Protein AF-A0A9D9E7X4-F1 (afdb_monomer)

Structure (mmCIF, N/CA/C/O backbone):
data_AF-A0A9D9E7X4-F1
#
_entry.id   AF-A0A9D9E7X4-F1
#
loop_
_atom_site.group_PDB
_atom_site.id
_atom_site.type_symbol
_atom_site.label_atom_id
_atom_site.label_alt_id
_atom_site.label_comp_id
_atom_site.label_asym_id
_atom_site.label_entity_id
_atom_site.label_seq_id
_atom_site.pdbx_PDB_ins_code
_atom_site.Cartn_x
_atom_site.Cartn_y
_atom_site.Cartn_z
_atom_site.occupancy
_atom_site.B_iso_or_equiv
_atom_site.auth_seq_id
_atom_site.auth_comp_id
_atom_site.auth_asym_id
_atom_site.auth_atom_id
_atom_site.pdbx_PDB_model_num
ATOM 1 N N . MET A 1 1 ? 51.287 -35.144 26.336 1.00 40.78 1 MET A N 1
ATOM 2 C CA . MET A 1 1 ? 50.698 -34.165 25.389 1.00 40.78 1 MET A CA 1
ATOM 3 C C . MET A 1 1 ? 49.495 -34.771 24.668 1.00 40.78 1 MET A C 1
ATOM 5 O O . MET A 1 1 ? 49.705 -35.640 23.843 1.00 40.78 1 MET A O 1
ATOM 9 N N . LYS A 1 2 ? 48.264 -34.314 24.934 1.00 40.47 2 LYS A N 1
ATOM 10 C CA . LYS A 1 2 ? 47.301 -33.806 23.926 1.00 40.47 2 LYS A CA 1
ATOM 11 C C . LYS A 1 2 ? 46.009 -33.385 24.636 1.00 40.47 2 LYS A C 1
ATOM 13 O O . LYS A 1 2 ? 45.572 -34.005 25.595 1.00 40.47 2 LYS A O 1
ATOM 18 N N . LYS A 1 3 ? 45.501 -32.230 24.218 1.00 38.84 3 LYS A N 1
ATOM 19 C CA . LYS A 1 3 ? 44.579 -31.342 24.936 1.00 38.84 3 LYS A CA 1
ATOM 20 C C . LYS A 1 3 ? 43.159 -31.916 25.054 1.00 38.84 3 LYS A C 1
ATOM 22 O O . LYS A 1 3 ? 42.633 -32.467 24.093 1.00 38.84 3 LYS A O 1
ATOM 27 N N . ARG A 1 4 ? 42.507 -31.655 26.196 1.00 45.56 4 ARG A N 1
ATOM 28 C CA . ARG A 1 4 ? 41.042 -31.690 26.342 1.00 45.56 4 ARG A CA 1
ATOM 29 C C . ARG A 1 4 ? 40.403 -30.729 25.335 1.00 45.56 4 ARG A C 1
ATOM 31 O O . ARG A 1 4 ? 40.825 -29.577 25.258 1.00 45.56 4 ARG A O 1
ATOM 38 N N . LYS A 1 5 ? 39.311 -31.142 24.693 1.00 45.53 5 LYS A N 1
ATOM 39 C CA . LYS A 1 5 ? 38.228 -30.228 24.307 1.00 45.53 5 LYS A CA 1
ATOM 40 C C . LYS A 1 5 ? 36.895 -30.889 24.643 1.00 45.53 5 LYS A C 1
ATOM 42 O O . LYS A 1 5 ? 36.513 -31.881 24.039 1.00 45.53 5 LYS A O 1
ATOM 47 N N . ARG A 1 6 ? 36.219 -30.338 25.654 1.00 52.16 6 ARG A N 1
ATOM 48 C CA . ARG A 1 6 ? 34.794 -30.567 25.902 1.00 52.16 6 ARG A CA 1
ATOM 49 C C . ARG A 1 6 ? 34.040 -29.877 24.768 1.00 52.16 6 ARG A C 1
ATOM 51 O O . ARG A 1 6 ? 34.096 -28.653 24.687 1.00 52.16 6 ARG A O 1
ATOM 58 N N . ALA A 1 7 ? 33.351 -30.630 23.922 1.00 46.41 7 ALA A N 1
ATOM 59 C CA . ALA A 1 7 ? 32.314 -30.064 23.073 1.00 46.41 7 ALA A CA 1
ATOM 60 C C . ALA A 1 7 ? 31.000 -30.135 23.858 1.00 46.41 7 ALA A C 1
ATOM 62 O O . ALA A 1 7 ? 30.402 -31.197 24.002 1.00 46.41 7 ALA A O 1
ATOM 63 N N . LYS A 1 8 ? 30.596 -29.002 24.437 1.00 47.78 8 LYS A N 1
ATOM 64 C CA . LYS A 1 8 ? 29.206 -28.779 24.836 1.00 47.78 8 LYS A CA 1
ATOM 65 C C . LYS A 1 8 ? 28.424 -28.597 23.535 1.00 47.78 8 LYS A C 1
ATOM 67 O O . LYS A 1 8 ? 28.580 -27.558 22.903 1.00 47.78 8 LYS A O 1
ATOM 72 N N . LEU A 1 9 ? 27.626 -29.579 23.128 1.00 40.59 9 LEU A N 1
ATOM 73 C CA . LEU A 1 9 ? 26.603 -29.355 22.108 1.00 40.59 9 LEU A CA 1
ATOM 74 C C . LEU A 1 9 ? 25.305 -28.982 22.829 1.00 40.59 9 LEU A C 1
ATOM 76 O O . LEU A 1 9 ? 24.512 -29.831 23.219 1.00 40.59 9 LEU A O 1
ATOM 80 N N . ILE A 1 10 ? 25.136 -27.682 23.060 1.00 56.25 10 ILE A N 1
ATOM 81 C CA . ILE A 1 10 ? 23.812 -27.078 23.185 1.00 56.25 10 ILE A CA 1
ATOM 82 C C . ILE A 1 10 ? 23.395 -26.807 21.743 1.00 56.25 10 ILE A C 1
ATOM 84 O O . ILE A 1 10 ? 23.745 -25.769 21.187 1.00 56.25 10 ILE A O 1
ATOM 88 N N . THR A 1 11 ? 22.703 -27.754 21.115 1.00 42.03 11 THR A N 1
ATOM 89 C CA . THR A 1 11 ? 22.037 -27.487 19.838 1.00 42.03 11 THR A CA 1
ATOM 90 C C . THR A 1 11 ? 20.583 -27.178 20.135 1.00 42.03 11 THR A C 1
ATOM 92 O O . THR A 1 11 ? 19.715 -28.042 20.189 1.00 42.03 11 THR A O 1
ATOM 95 N N . LEU A 1 12 ? 20.412 -25.896 20.445 1.00 48.72 12 LEU A N 1
ATOM 96 C CA . LEU A 1 12 ? 19.251 -25.049 20.231 1.00 48.72 12 LEU A CA 1
ATOM 97 C C . LEU A 1 12 ? 18.194 -25.688 19.310 1.00 48.72 12 LEU A C 1
ATOM 99 O O . LEU A 1 12 ? 18.348 -25.719 18.090 1.00 48.72 12 LEU A O 1
ATOM 103 N N . ILE A 1 13 ? 17.099 -26.163 19.904 1.00 49.69 13 ILE A N 1
ATOM 104 C CA . ILE A 1 13 ? 15.845 -26.399 19.190 1.00 49.69 13 ILE A CA 1
ATOM 105 C C . ILE A 1 13 ? 15.319 -25.016 18.803 1.00 49.69 13 ILE A C 1
ATOM 107 O O . ILE A 1 13 ? 14.699 -24.336 19.616 1.00 49.69 13 ILE A O 1
ATOM 111 N N . LEU A 1 14 ? 15.584 -24.579 17.574 1.00 42.22 14 LEU A N 1
ATOM 112 C CA . LEU A 1 14 ? 14.812 -23.509 16.956 1.00 42.22 14 LEU A CA 1
ATOM 113 C C . LEU A 1 14 ? 13.766 -24.166 16.054 1.00 42.22 14 LEU A C 1
ATOM 115 O O . LEU A 1 14 ? 13.910 -24.239 14.838 1.00 42.22 14 LEU A O 1
ATOM 119 N N . VAL A 1 15 ? 12.707 -24.688 16.669 1.00 48.25 15 VAL A N 1
ATOM 120 C CA . VAL A 1 15 ? 11.470 -24.966 15.938 1.00 48.25 15 VAL A CA 1
ATOM 121 C C . VAL A 1 15 ? 10.805 -23.610 15.733 1.00 48.25 15 VAL A C 1
ATOM 123 O O . VAL A 1 15 ? 9.958 -23.197 16.520 1.00 48.25 15 VAL A O 1
ATOM 126 N N . ILE A 1 16 ? 11.205 -22.887 14.684 1.00 46.69 16 ILE A N 1
ATOM 127 C CA . ILE A 1 16 ? 10.303 -21.900 14.092 1.00 46.69 16 ILE A CA 1
ATOM 128 C C . ILE A 1 16 ? 9.303 -22.721 13.289 1.00 46.69 16 ILE A C 1
ATOM 130 O O . ILE A 1 16 ? 9.445 -22.931 12.087 1.00 46.69 16 ILE A O 1
ATOM 134 N N . THR A 1 17 ? 8.283 -23.227 13.974 1.00 43.91 17 THR A N 1
ATOM 135 C CA . THR A 1 17 ? 7.020 -23.464 13.292 1.00 43.91 17 THR A CA 1
ATOM 136 C C . THR A 1 17 ? 6.484 -22.083 12.950 1.00 43.91 17 THR A C 1
ATOM 138 O O . THR A 1 17 ? 5.870 -21.408 13.774 1.00 43.91 17 THR A O 1
ATOM 141 N N . PHE A 1 18 ? 6.743 -21.638 11.719 1.00 44.16 18 PHE A N 1
ATOM 142 C CA . PHE A 1 18 ? 5.825 -20.724 11.059 1.00 44.16 18 PHE A CA 1
ATOM 143 C C . PHE A 1 18 ? 4.501 -21.479 11.008 1.00 44.16 18 PHE A C 1
ATOM 145 O O . PHE A 1 18 ? 4.270 -22.321 10.142 1.00 44.16 18 PHE A O 1
ATOM 152 N N . THR A 1 19 ? 3.667 -21.260 12.020 1.00 42.88 19 THR A N 1
ATOM 153 C CA . THR A 1 19 ? 2.267 -21.632 11.945 1.00 42.88 19 THR A CA 1
ATOM 154 C C . THR A 1 19 ? 1.698 -20.759 10.848 1.00 42.88 19 THR A C 1
ATOM 156 O O . THR A 1 19 ? 1.435 -19.571 11.019 1.00 42.88 19 THR A O 1
ATOM 159 N N . LEU A 1 20 ? 1.605 -21.363 9.668 1.00 41.50 20 LEU A N 1
ATOM 160 C CA . LEU A 1 20 ? 0.761 -20.895 8.598 1.00 41.50 20 LEU A CA 1
ATOM 161 C C . LEU A 1 20 ? -0.628 -20.727 9.227 1.00 41.50 20 LEU A C 1
ATOM 163 O O . LEU A 1 20 ? -1.333 -21.705 9.470 1.00 41.50 20 LEU A O 1
ATOM 167 N N . LEU A 1 21 ? -1.022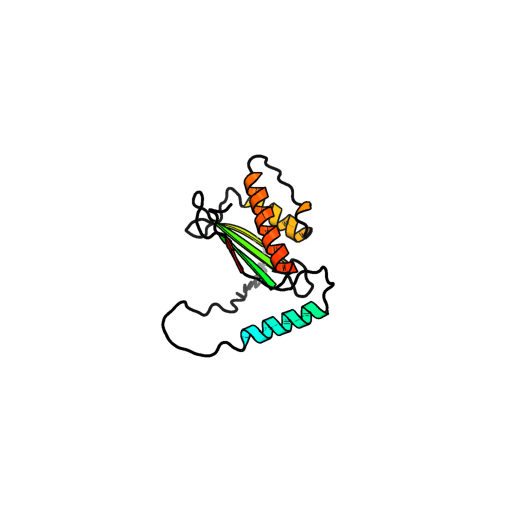 -19.492 9.537 1.00 35.97 21 LEU A N 1
ATOM 168 C CA . LEU A 1 21 ? -2.424 -19.152 9.747 1.00 35.97 21 LEU A CA 1
ATOM 169 C C . LEU A 1 21 ? -3.085 -19.161 8.365 1.00 35.97 21 LEU A C 1
ATOM 171 O O . LEU A 1 21 ? -3.502 -18.141 7.830 1.00 35.97 21 LEU A O 1
ATOM 175 N N . SER A 1 22 ? -3.160 -20.351 7.768 1.00 53.78 22 SER A N 1
ATOM 176 C CA . SER A 1 22 ? -4.111 -20.660 6.716 1.00 53.78 22 SER A CA 1
ATOM 177 C C . SER A 1 22 ? -5.489 -20.740 7.367 1.00 53.78 22 SER A C 1
ATOM 179 O O . SER A 1 22 ? -5.958 -21.820 7.727 1.00 53.78 22 SER A O 1
ATOM 181 N N . LEU A 1 23 ? -6.142 -19.594 7.553 1.00 38.91 23 LEU A N 1
ATOM 182 C CA . LEU A 1 23 ? -7.588 -19.568 7.739 1.00 38.91 23 LEU A CA 1
ATOM 183 C C . LEU A 1 23 ? -8.245 -19.185 6.416 1.00 38.91 23 LEU A C 1
ATOM 185 O O . LEU A 1 23 ? -8.479 -18.018 6.123 1.00 38.91 23 LEU A O 1
ATOM 189 N N . GLY A 1 24 ? -8.560 -20.232 5.652 1.00 36.62 24 GLY A N 1
ATOM 190 C CA . GLY A 1 24 ? -9.724 -20.248 4.775 1.00 36.62 24 GLY A CA 1
ATOM 191 C C . GLY A 1 24 ? -9.499 -19.790 3.342 1.00 36.62 24 GLY A C 1
ATOM 192 O O . GLY A 1 24 ? -10.071 -18.792 2.921 1.00 36.62 24 GLY A O 1
ATOM 193 N N . ALA A 1 25 ? -8.777 -20.588 2.556 1.00 47.59 25 ALA A N 1
ATOM 194 C CA . ALA A 1 25 ? -9.119 -20.740 1.147 1.00 47.59 25 ALA A CA 1
ATOM 195 C C . ALA A 1 25 ? -9.899 -22.053 0.983 1.00 47.59 25 ALA A C 1
ATOM 197 O O . ALA A 1 25 ? -9.314 -23.129 0.987 1.00 47.59 25 ALA A O 1
ATOM 198 N N . VAL A 1 26 ? -11.221 -21.944 0.873 1.00 35.56 26 VAL A N 1
ATOM 199 C CA . VAL A 1 26 ? -12.134 -22.883 0.199 1.00 35.56 26 VAL A CA 1
ATOM 200 C C . VAL A 1 26 ? -13.402 -22.072 -0.115 1.00 35.56 26 VAL A C 1
ATOM 202 O O . VAL A 1 26 ? -13.950 -21.453 0.784 1.00 35.56 26 VAL A O 1
ATOM 205 N N . ALA A 1 27 ? -13.927 -21.985 -1.333 1.00 35.62 27 ALA A N 1
ATOM 206 C CA . ALA A 1 27 ? -13.468 -22.514 -2.604 1.00 35.62 27 ALA A CA 1
ATOM 207 C C . ALA A 1 27 ? -14.271 -21.845 -3.749 1.00 35.62 27 ALA A C 1
ATOM 209 O O . ALA A 1 27 ? -15.397 -21.403 -3.542 1.00 35.62 27 ALA A O 1
ATOM 210 N N . VAL A 1 28 ? -13.692 -21.898 -4.955 1.00 31.36 28 VAL A N 1
ATOM 211 C CA . VAL A 1 28 ? -14.370 -22.238 -6.223 1.00 31.36 28 VAL A CA 1
ATOM 212 C C . VAL A 1 28 ? -15.287 -21.180 -6.851 1.00 31.36 28 VAL A C 1
ATOM 214 O O . VAL A 1 28 ? -16.432 -20.983 -6.458 1.00 31.36 28 VAL A O 1
ATOM 217 N N . THR A 1 29 ? -14.844 -20.627 -7.984 1.00 31.02 29 THR A N 1
ATOM 218 C CA . THR A 1 29 ? -15.788 -20.406 -9.085 1.00 31.02 29 THR A CA 1
ATOM 219 C C . THR A 1 29 ? -15.944 -21.707 -9.856 1.00 31.02 29 THR A C 1
ATOM 221 O O . THR A 1 29 ? -15.044 -22.106 -10.592 1.00 31.02 29 THR A O 1
ATOM 224 N N . THR A 1 30 ? -17.123 -22.295 -9.632 1.00 39.69 30 THR A N 1
ATOM 225 C CA . THR A 1 30 ? -17.898 -23.199 -10.493 1.00 39.69 30 THR A CA 1
ATOM 226 C C . THR A 1 30 ? -17.261 -24.578 -10.712 1.00 39.69 30 THR A C 1
ATOM 228 O O . THR A 1 30 ? -16.237 -24.707 -11.363 1.00 39.69 30 THR A O 1
ATOM 231 N N . ILE A 1 31 ? -17.798 -25.653 -10.126 1.00 30.02 31 ILE A N 1
ATOM 232 C CA . ILE A 1 31 ? -18.973 -26.394 -10.619 1.00 30.02 31 ILE A CA 1
ATOM 233 C C . ILE A 1 31 ? -19.779 -26.961 -9.428 1.00 30.02 31 ILE A C 1
ATOM 235 O O . ILE A 1 31 ? -19.203 -27.547 -8.520 1.00 30.02 31 ILE A O 1
ATOM 239 N N . ASN A 1 32 ? -21.104 -26.760 -9.469 1.00 48.41 32 ASN A N 1
ATOM 240 C CA . ASN A 1 32 ? -22.190 -27.420 -8.723 1.00 48.41 32 ASN A CA 1
ATOM 241 C C . ASN A 1 32 ? -21.878 -28.137 -7.391 1.00 48.41 32 ASN A C 1
ATOM 243 O O . ASN A 1 32 ? -21.411 -29.270 -7.396 1.00 48.41 32 ASN A O 1
ATOM 247 N N . ALA A 1 33 ? -22.347 -27.561 -6.280 1.00 31.66 33 ALA A N 1
ATOM 248 C CA . ALA A 1 33 ? -23.256 -28.188 -5.304 1.00 31.66 33 ALA A CA 1
ATOM 249 C C . ALA A 1 33 ? -23.480 -27.193 -4.152 1.00 31.66 33 ALA A C 1
ATOM 251 O O . ALA A 1 33 ? -22.526 -26.620 -3.631 1.00 31.66 33 ALA A O 1
ATOM 252 N N . GLY A 1 34 ? -24.741 -26.935 -3.797 1.00 44.47 34 GLY A N 1
ATOM 253 C CA . GLY A 1 34 ? -25.078 -26.023 -2.704 1.00 44.47 34 GLY A CA 1
ATOM 254 C C . GLY A 1 34 ? -24.578 -26.526 -1.349 1.00 44.47 34 GLY A C 1
ATOM 255 O O . GLY A 1 34 ? -24.435 -27.729 -1.178 1.00 44.47 34 GLY A O 1
ATOM 256 N N . ILE A 1 35 ? -24.326 -25.594 -0.422 1.00 39.09 35 ILE A N 1
ATOM 257 C CA . ILE A 1 35 ? -24.602 -25.659 1.027 1.00 39.09 35 ILE A CA 1
ATOM 258 C C . ILE A 1 35 ? -24.203 -24.297 1.641 1.00 39.09 35 ILE A C 1
ATOM 260 O O . ILE A 1 35 ? -23.048 -23.886 1.632 1.00 39.09 35 ILE A O 1
ATOM 264 N N . GLU A 1 36 ? -25.237 -23.585 2.089 1.00 46.75 36 GLU A N 1
ATOM 265 C CA . GLU A 1 36 ? -25.330 -22.624 3.201 1.00 46.75 36 GLU A CA 1
ATOM 266 C C . GLU A 1 36 ? -24.091 -21.805 3.623 1.00 46.75 36 GLU A C 1
ATOM 268 O O . GLU A 1 36 ? -23.207 -22.272 4.336 1.00 46.75 36 GLU A O 1
ATOM 273 N N . HIS A 1 37 ? -24.115 -20.497 3.332 1.00 37.34 37 HIS A N 1
ATOM 274 C CA . HIS A 1 37 ? -23.126 -19.528 3.819 1.00 37.34 37 HIS A CA 1
ATOM 275 C C . HIS A 1 37 ? -23.779 -18.399 4.639 1.00 37.34 37 HIS A C 1
ATOM 277 O O . HIS A 1 37 ? -23.711 -17.229 4.278 1.00 37.34 37 HIS A O 1
ATOM 283 N N . HIS A 1 38 ? -24.420 -18.734 5.766 1.00 37.94 38 HIS A N 1
ATOM 284 C CA . HIS A 1 38 ? -25.032 -17.738 6.668 1.00 37.94 38 HIS A CA 1
ATOM 285 C C . HIS A 1 38 ? -24.241 -17.447 7.957 1.00 37.94 38 HIS A C 1
ATOM 287 O O . HIS A 1 38 ? -24.586 -16.526 8.697 1.00 37.94 38 HIS A O 1
ATOM 293 N N . GLN A 1 39 ? -23.145 -18.160 8.243 1.00 40.56 39 GLN A N 1
ATOM 294 C CA . GLN A 1 39 ? -22.448 -18.000 9.530 1.00 40.56 39 GLN A CA 1
ATOM 295 C C . GLN A 1 39 ? -21.262 -17.017 9.513 1.00 40.56 39 GLN A C 1
ATOM 297 O O . GLN A 1 39 ? -21.043 -16.330 10.517 1.00 40.56 39 GLN A O 1
ATOM 302 N N . HIS A 1 40 ? -20.539 -16.871 8.395 1.00 39.97 40 HIS A N 1
ATOM 303 C CA . HIS A 1 40 ? -19.327 -16.034 8.331 1.00 39.97 40 HIS A CA 1
ATOM 304 C C . HIS A 1 40 ? -19.627 -14.523 8.291 1.00 39.97 40 HIS A C 1
ATOM 306 O O . HIS A 1 40 ? -18.959 -13.730 8.956 1.00 39.97 40 HIS A O 1
ATOM 312 N N . GLU A 1 41 ? -20.694 -14.119 7.595 1.00 45.78 41 GLU A N 1
ATOM 313 C CA . GLU A 1 41 ? -21.114 -12.713 7.520 1.00 45.78 41 GLU A CA 1
ATOM 314 C C . GLU A 1 41 ? -21.558 -12.178 8.895 1.00 45.78 41 GLU A C 1
ATOM 316 O O . GLU A 1 41 ? -21.279 -11.032 9.247 1.00 45.78 41 GLU A O 1
ATOM 321 N N . SER A 1 42 ? -22.182 -13.028 9.722 1.00 48.97 42 SER A N 1
ATOM 322 C CA . SER A 1 42 ? -22.707 -12.626 11.034 1.00 48.97 42 SER A CA 1
ATOM 323 C C . SER A 1 42 ? -21.612 -12.309 12.058 1.00 48.97 42 SER A C 1
ATOM 325 O O . SER A 1 42 ? -21.779 -11.399 12.870 1.00 48.97 42 SER A O 1
ATOM 327 N N . LYS A 1 43 ? -20.47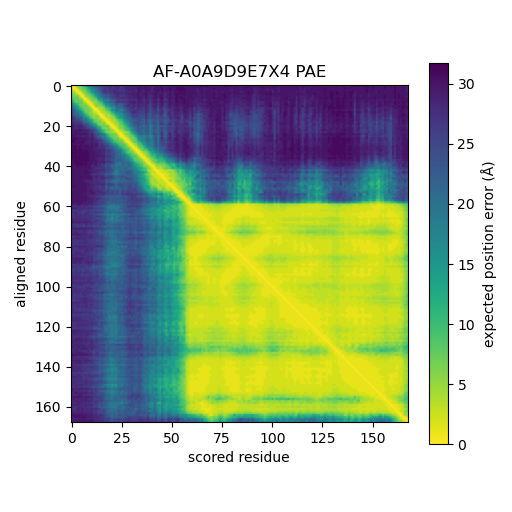1 -13.018 12.017 1.00 49.06 43 LYS A N 1
ATOM 328 C CA . LYS A 1 43 ? -19.331 -12.760 12.912 1.00 49.06 43 LYS A CA 1
ATOM 329 C C . LYS A 1 43 ? -18.613 -11.470 12.527 1.00 49.06 43 LYS A C 1
ATOM 331 O O . LYS A 1 43 ? -18.324 -10.664 13.406 1.00 49.06 43 LYS A O 1
ATOM 336 N N . LEU A 1 44 ? -18.411 -11.238 11.229 1.00 47.16 44 LEU A N 1
ATOM 337 C CA . LEU A 1 44 ? -17.841 -9.994 10.705 1.00 47.16 44 LEU A CA 1
ATOM 338 C C . LEU A 1 44 ? -18.738 -8.784 10.998 1.00 47.16 44 LEU A C 1
ATOM 340 O O . LEU A 1 44 ? -18.241 -7.771 11.487 1.00 47.16 44 LEU A O 1
ATOM 344 N N . LYS A 1 45 ? -20.059 -8.903 10.802 1.00 51.12 45 LYS A N 1
ATOM 345 C CA . LYS A 1 45 ? -21.029 -7.863 11.189 1.00 51.12 45 LYS A CA 1
ATOM 346 C C . LYS A 1 45 ? -21.011 -7.586 12.693 1.00 51.12 45 LYS A C 1
ATOM 348 O O . LYS A 1 45 ? -20.886 -6.430 13.079 1.00 51.12 45 LYS A O 1
ATOM 353 N N . LYS A 1 46 ? -21.027 -8.622 13.541 1.00 54.59 46 LYS A N 1
ATOM 354 C CA . LYS A 1 46 ? -20.961 -8.461 15.008 1.00 54.59 46 LYS A CA 1
ATOM 355 C C . LYS A 1 46 ? -19.652 -7.827 15.482 1.00 54.59 46 LYS A C 1
ATOM 357 O O . LYS A 1 46 ? -19.668 -7.018 16.406 1.00 54.59 46 LYS A O 1
ATOM 362 N N . MET A 1 47 ? -18.520 -8.179 14.873 1.00 53.50 47 MET A N 1
ATOM 363 C CA . MET A 1 47 ? -17.227 -7.557 15.182 1.00 53.50 47 MET A CA 1
ATOM 364 C C . MET A 1 47 ? -17.179 -6.098 14.711 1.00 53.50 47 MET A C 1
ATOM 366 O O . MET A 1 47 ? -16.719 -5.242 15.463 1.00 53.50 47 MET A O 1
ATOM 370 N N . SER A 1 48 ? -17.718 -5.807 13.524 1.00 53.47 48 SER A N 1
ATOM 371 C CA . SER A 1 48 ? -17.842 -4.451 12.977 1.00 53.47 48 SER A CA 1
ATOM 372 C C . SER A 1 48 ? -18.739 -3.557 13.844 1.00 53.47 48 SER A C 1
ATOM 374 O O . SER A 1 48 ? -18.334 -2.456 14.209 1.00 53.47 48 SER A O 1
ATOM 376 N N . GLU A 1 49 ? -19.905 -4.046 14.278 1.00 56.91 49 GLU A N 1
ATOM 377 C CA . GLU A 1 49 ? -20.808 -3.321 15.186 1.00 56.91 49 GLU A CA 1
ATOM 378 C C . GLU A 1 49 ? -20.185 -3.083 16.564 1.00 56.91 49 GLU A C 1
ATOM 380 O O . GLU A 1 49 ? -20.265 -1.978 17.106 1.00 56.91 49 GLU A O 1
ATOM 385 N N . LYS A 1 50 ? -19.532 -4.102 17.138 1.00 57.56 50 LYS A N 1
ATOM 386 C CA . LYS A 1 50 ? -18.904 -3.987 18.460 1.00 57.56 50 LYS A CA 1
ATOM 387 C C . LYS A 1 50 ? -17.720 -3.020 18.440 1.00 57.56 50 LYS A C 1
ATOM 389 O O . LYS A 1 50 ? -17.572 -2.239 19.375 1.00 57.56 50 LYS A O 1
ATOM 394 N N . ALA A 1 51 ? -16.921 -3.027 17.375 1.00 50.16 51 ALA A N 1
ATOM 395 C CA . ALA A 1 51 ? -15.830 -2.075 17.208 1.00 50.16 51 ALA A CA 1
ATOM 396 C C . ALA A 1 51 ? -16.338 -0.658 16.901 1.00 50.16 51 ALA A C 1
ATOM 398 O O . ALA A 1 51 ? -15.868 0.306 17.497 1.00 50.16 51 ALA A O 1
ATOM 399 N N . ALA A 1 52 ? -17.366 -0.508 16.059 1.00 52.84 52 ALA A N 1
ATOM 400 C CA . ALA A 1 52 ? -17.968 0.793 15.767 1.00 52.84 52 ALA A CA 1
ATOM 401 C C . ALA A 1 52 ? -18.538 1.497 17.013 1.00 52.84 52 ALA A C 1
ATOM 403 O O . ALA A 1 52 ? -18.622 2.721 17.015 1.00 52.84 52 ALA A O 1
ATOM 404 N N . LYS A 1 53 ? -18.899 0.746 18.063 1.00 52.03 53 LYS A N 1
ATOM 405 C CA . LYS A 1 53 ? -19.415 1.279 19.334 1.00 52.03 53 LYS A CA 1
ATOM 406 C C . LYS A 1 53 ? -18.327 1.807 20.285 1.00 52.03 53 LYS A C 1
ATOM 408 O O . LYS A 1 53 ? -18.651 2.560 21.195 1.00 52.03 53 LYS A O 1
ATOM 413 N N . VAL A 1 54 ? -17.065 1.408 20.099 1.00 49.56 54 VAL A N 1
ATOM 414 C CA . VAL A 1 54 ? -15.926 1.753 20.983 1.00 49.56 54 VAL A CA 1
ATOM 415 C C . VAL A 1 54 ? -14.970 2.758 20.327 1.00 49.56 54 VAL A C 1
ATOM 417 O O . VAL A 1 54 ? -14.175 3.401 21.007 1.00 49.56 54 VAL A O 1
ATOM 420 N N . LEU A 1 55 ? -15.055 2.922 19.007 1.00 48.50 55 LEU A N 1
ATOM 421 C CA . LEU A 1 55 ? -14.160 3.780 18.240 1.00 48.50 55 LEU A CA 1
ATOM 422 C C . LEU A 1 55 ? -14.648 5.239 18.181 1.00 48.50 55 LEU A C 1
ATOM 424 O O . LEU A 1 55 ? -15.834 5.469 17.925 1.00 48.50 55 LEU A O 1
ATOM 428 N N . PRO A 1 56 ? -13.752 6.235 18.348 1.00 50.59 56 PRO A N 1
ATOM 429 C CA . PRO A 1 56 ? -14.064 7.625 18.037 1.00 50.59 56 PRO A CA 1
ATOM 430 C C . PRO A 1 56 ? -14.567 7.745 16.594 1.00 50.59 56 PRO A C 1
ATOM 432 O O . PRO A 1 56 ? -14.150 6.991 15.715 1.00 50.59 56 PRO A O 1
ATOM 435 N N . LYS A 1 57 ? -15.432 8.728 16.329 1.00 49.16 57 LYS A N 1
ATOM 436 C CA . LYS A 1 57 ? -16.054 8.968 15.010 1.00 49.16 57 LYS A CA 1
ATOM 437 C C . LYS A 1 57 ? -15.033 9.204 13.875 1.00 49.16 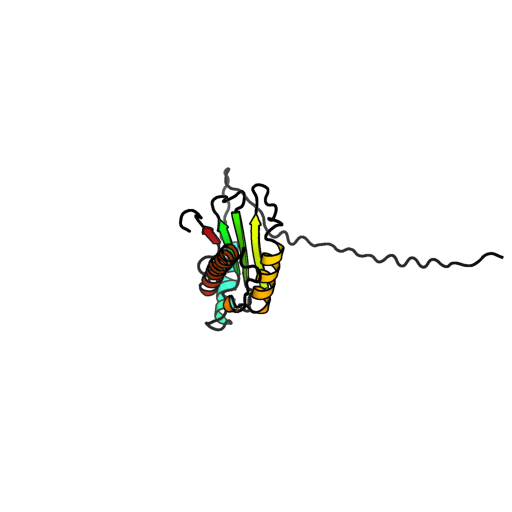57 LYS A C 1
ATOM 439 O O . LYS A 1 57 ? -15.400 9.123 12.708 1.00 49.16 57 LYS A O 1
ATOM 444 N N . GLU A 1 58 ? -13.774 9.452 14.233 1.00 61.16 58 GLU A N 1
ATOM 445 C CA . GLU A 1 58 ? -12.623 9.704 13.355 1.00 61.16 58 GLU A CA 1
ATOM 446 C C . GLU A 1 58 ? -11.730 8.470 13.121 1.00 61.16 58 GLU A C 1
ATOM 448 O O . GLU A 1 58 ? -10.894 8.485 12.221 1.00 61.16 58 GLU A O 1
ATOM 453 N N . ALA A 1 59 ? -11.901 7.388 13.887 1.00 77.25 59 ALA A N 1
ATOM 454 C CA . ALA A 1 59 ? -11.083 6.185 13.759 1.00 77.25 59 ALA A CA 1
ATOM 455 C C . ALA A 1 59 ? -11.582 5.268 12.626 1.00 77.25 59 ALA A C 1
ATOM 457 O O . ALA A 1 59 ? -12.788 5.126 12.393 1.00 77.25 59 ALA A O 1
ATOM 458 N N . TYR A 1 60 ? -10.646 4.625 11.923 1.00 89.38 60 TYR A N 1
ATOM 459 C CA . TYR A 1 60 ? -10.945 3.724 10.810 1.00 89.38 60 TYR A CA 1
ATOM 460 C C . TYR A 1 60 ? -11.802 2.533 11.252 1.00 89.38 60 TYR A C 1
ATOM 462 O O . TYR A 1 60 ? -11.667 2.019 12.363 1.00 89.38 60 TYR A O 1
ATOM 470 N N . LYS A 1 61 ? -12.671 2.041 10.367 1.00 90.88 61 LYS A N 1
ATOM 471 C CA . LYS A 1 61 ? -13.415 0.805 10.610 1.00 90.88 61 LYS A CA 1
ATOM 472 C C . LYS A 1 61 ? -12.465 -0.392 10.496 1.00 90.88 61 LYS A C 1
ATOM 474 O O . LYS A 1 61 ? -11.742 -0.479 9.499 1.00 90.88 61 LYS A O 1
ATOM 479 N N . PRO A 1 62 ? -12.465 -1.325 11.464 1.00 93.06 62 PRO A N 1
ATOM 480 C CA . PRO A 1 62 ? -11.630 -2.516 11.385 1.00 93.06 62 PRO A CA 1
ATOM 481 C C . PRO A 1 62 ? -11.962 -3.342 10.151 1.00 93.06 62 PRO A C 1
ATOM 483 O O . PRO A 1 62 ? -13.131 -3.477 9.785 1.00 93.06 62 PRO A O 1
ATOM 486 N N . GLY A 1 63 ? -10.943 -3.925 9.534 1.00 92.62 63 GLY A N 1
ATOM 487 C CA . GLY A 1 63 ? -11.124 -4.736 8.341 1.00 92.62 63 GLY A CA 1
ATOM 488 C C . GLY A 1 63 ? -9.884 -4.795 7.469 1.00 92.62 63 GLY A C 1
ATOM 489 O O . GLY A 1 63 ? -8.858 -4.182 7.762 1.00 92.62 63 GLY A O 1
ATOM 490 N N . VAL A 1 64 ? -10.016 -5.550 6.385 1.00 96.62 64 VAL A N 1
ATOM 491 C CA . VAL A 1 64 ? -9.016 -5.672 5.326 1.00 96.62 64 VAL A CA 1
ATOM 492 C C . VAL A 1 64 ? -9.590 -5.002 4.088 1.00 96.62 64 VAL A C 1
ATOM 494 O O . VAL A 1 64 ? -10.653 -5.404 3.615 1.00 96.62 64 VAL A O 1
ATOM 497 N N . TYR A 1 65 ? -8.909 -3.981 3.585 1.00 96.38 65 TYR A N 1
ATOM 498 C CA . TYR A 1 65 ? -9.330 -3.189 2.436 1.00 96.38 65 TYR A CA 1
ATOM 499 C C . TYR A 1 65 ? -8.363 -3.436 1.292 1.00 96.38 65 TYR A C 1
ATOM 501 O O . TYR A 1 65 ? -7.167 -3.220 1.442 1.00 96.38 65 TYR A O 1
ATOM 509 N N . LYS A 1 66 ? -8.878 -3.892 0.155 1.00 97.62 66 LYS A N 1
ATOM 510 C CA . LYS A 1 66 ? -8.072 -4.323 -0.987 1.00 97.62 66 LYS A CA 1
ATOM 511 C C . LYS A 1 66 ? -8.444 -3.556 -2.248 1.00 97.62 66 LYS A C 1
ATOM 513 O O . LYS A 1 66 ? -9.617 -3.277 -2.511 1.00 97.62 66 LYS A O 1
ATOM 518 N N . LEU A 1 67 ? -7.439 -3.274 -3.060 1.00 96.31 67 LEU A N 1
ATOM 519 C CA . LEU A 1 67 ? -7.572 -2.662 -4.373 1.00 96.31 67 LEU A CA 1
ATOM 520 C C . LEU A 1 67 ? -6.694 -3.433 -5.351 1.00 96.31 67 LEU A C 1
ATOM 522 O O . LEU A 1 67 ? -5.553 -3.745 -5.035 1.00 96.31 67 LEU A O 1
ATOM 526 N N . LYS A 1 68 ? -7.209 -3.728 -6.546 1.00 95.56 68 LYS A N 1
ATOM 527 C CA . LYS A 1 68 ? -6.381 -4.254 -7.639 1.00 95.56 68 LYS A CA 1
ATOM 528 C C . LYS A 1 68 ? -6.728 -3.608 -8.967 1.00 95.56 68 LYS A C 1
ATOM 530 O O . LYS A 1 68 ? -7.892 -3.299 -9.216 1.00 95.56 68 LYS A O 1
ATOM 535 N N . GLU A 1 69 ? -5.750 -3.462 -9.841 1.00 95.19 69 GLU A N 1
ATOM 536 C CA . GLU A 1 69 ? -5.995 -3.081 -11.228 1.00 95.19 69 GLU A CA 1
ATOM 537 C C . GLU A 1 69 ? -6.556 -4.247 -12.044 1.00 95.19 69 GLU A C 1
ATOM 539 O O . GLU A 1 69 ? -6.304 -5.426 -11.772 1.00 95.19 69 GLU A O 1
ATOM 544 N N . LYS A 1 70 ? -7.370 -3.903 -13.042 1.00 94.06 70 LYS A N 1
ATOM 545 C CA . LYS A 1 70 ? -8.008 -4.860 -13.943 1.00 94.06 70 LYS A CA 1
ATOM 546 C C . LYS A 1 70 ? -7.047 -5.343 -15.025 1.00 94.06 70 LYS A C 1
ATOM 548 O O . LYS A 1 70 ? -7.056 -6.532 -15.336 1.00 94.06 70 LYS A O 1
ATOM 553 N N . LYS A 1 71 ? -6.274 -4.431 -15.623 1.00 93.50 71 LYS A N 1
ATOM 554 C CA . LYS A 1 71 ? -5.404 -4.700 -16.773 1.00 93.50 71 LYS A CA 1
ATOM 555 C C . LYS A 1 71 ? -3.949 -4.426 -16.420 1.00 93.50 71 LYS A C 1
ATOM 557 O O . LYS A 1 71 ? -3.657 -3.578 -15.585 1.00 93.50 71 LYS A O 1
ATOM 562 N N . TYR A 1 72 ? -3.053 -5.125 -17.102 1.00 90.75 72 TYR A N 1
ATOM 563 C CA . TYR A 1 72 ? -1.627 -4.833 -17.058 1.00 90.75 72 TYR A CA 1
ATOM 564 C C . TYR A 1 72 ? -1.322 -3.567 -17.867 1.00 90.75 72 TYR A C 1
ATOM 566 O O . TYR A 1 72 ? -1.866 -3.378 -18.953 1.00 90.75 72 TYR A O 1
ATOM 574 N N . PHE A 1 73 ? -0.430 -2.733 -17.353 1.00 90.06 73 PHE A N 1
ATOM 575 C CA . PHE A 1 73 ? 0.178 -1.600 -18.031 1.00 90.06 73 PHE A CA 1
ATOM 576 C C . PHE A 1 73 ? 1.700 -1.741 -17.927 1.00 90.06 73 PHE A C 1
ATOM 578 O O . PHE A 1 73 ? 2.231 -1.981 -16.843 1.00 90.06 73 PHE A O 1
ATOM 585 N N . ASN A 1 74 ? 2.410 -1.659 -19.056 1.00 89.50 74 ASN A N 1
ATOM 586 C CA . ASN A 1 74 ? 3.859 -1.897 -19.126 1.00 89.50 74 ASN A CA 1
ATOM 587 C C . ASN A 1 74 ? 4.308 -3.209 -18.449 1.00 89.50 74 ASN A C 1
ATOM 589 O O . ASN A 1 74 ? 5.304 -3.232 -17.736 1.00 89.50 74 ASN A O 1
ATOM 593 N N . ASN A 1 75 ? 3.574 -4.304 -18.680 1.00 94.44 75 ASN A N 1
ATOM 594 C CA . ASN A 1 75 ? 3.801 -5.643 -18.103 1.00 94.44 75 ASN A CA 1
ATOM 595 C C . ASN A 1 75 ? 3.501 -5.800 -16.606 1.00 94.44 75 ASN A C 1
ATOM 597 O O . ASN A 1 75 ? 3.654 -6.905 -16.087 1.00 94.44 75 ASN A O 1
ATOM 601 N N . TYR A 1 76 ? 3.000 -4.761 -15.934 1.00 95.44 76 TYR A N 1
ATOM 602 C CA . TYR A 1 76 ? 2.667 -4.821 -14.514 1.00 95.44 76 TYR A CA 1
ATOM 603 C C . TYR A 1 76 ? 1.233 -4.384 -14.212 1.00 95.44 76 TYR A C 1
ATOM 605 O O . TYR A 1 76 ? 0.608 -3.673 -14.988 1.00 95.44 76 TYR A O 1
ATOM 613 N N . LYS A 1 77 ? 0.704 -4.795 -13.064 1.00 95.94 77 LYS A N 1
ATOM 614 C CA . LYS A 1 77 ? -0.547 -4.287 -12.490 1.00 95.94 77 LYS A CA 1
ATOM 615 C C . LYS A 1 77 ? -0.335 -3.983 -11.016 1.00 95.94 77 LYS A C 1
ATOM 617 O O . LYS A 1 77 ? 0.496 -4.620 -10.370 1.00 95.94 77 LYS A O 1
ATOM 622 N N . ILE A 1 78 ? -1.134 -3.086 -10.464 1.00 97.44 78 ILE A N 1
ATOM 623 C CA . ILE A 1 78 ? -1.081 -2.784 -9.037 1.00 97.44 78 ILE A CA 1
ATOM 624 C C . ILE A 1 78 ? -2.019 -3.688 -8.233 1.00 97.44 78 ILE A C 1
ATOM 626 O O . ILE A 1 78 ? -3.187 -3.881 -8.588 1.00 97.44 78 ILE A O 1
ATOM 630 N N . SER A 1 79 ? -1.509 -4.207 -7.119 1.00 97.31 79 SER A N 1
ATOM 631 C CA . SER A 1 79 ? -2.268 -4.830 -6.032 1.00 97.31 79 SER A CA 1
ATOM 632 C C . SER A 1 79 ? -1.962 -4.086 -4.741 1.00 97.31 79 SER A C 1
ATOM 634 O O . SER A 1 79 ? -0.811 -3.767 -4.487 1.00 97.31 79 SER A O 1
ATOM 636 N N . ALA A 1 80 ? -2.967 -3.779 -3.929 1.00 98.12 80 ALA A N 1
ATOM 637 C CA . ALA A 1 80 ? -2.753 -3.065 -2.680 1.00 98.12 80 ALA A CA 1
ATOM 638 C C . ALA A 1 80 ? -3.710 -3.528 -1.577 1.00 98.12 80 ALA A C 1
ATOM 640 O O . ALA A 1 80 ? -4.883 -3.822 -1.838 1.00 98.12 80 ALA A O 1
ATOM 641 N N . GLU A 1 81 ? -3.219 -3.543 -0.341 1.00 98.06 81 GLU A N 1
ATOM 642 C CA . GLU A 1 81 ? -3.946 -3.946 0.859 1.00 98.06 81 GLU A CA 1
ATOM 643 C C . GLU A 1 81 ? -3.694 -2.972 2.021 1.00 98.06 81 GLU A C 1
ATOM 645 O O . GLU A 1 81 ? -2.591 -2.478 2.238 1.00 98.06 81 GLU A O 1
ATOM 650 N N . LEU A 1 82 ? -4.743 -2.705 2.796 1.00 97.31 82 LEU A N 1
ATOM 651 C CA . LEU A 1 82 ? -4.696 -1.942 4.036 1.00 97.31 82 LEU A CA 1
ATOM 652 C C . LEU A 1 82 ? -5.459 -2.712 5.114 1.00 97.31 82 LEU A C 1
ATOM 654 O O . LEU A 1 82 ? -6.658 -2.957 4.968 1.00 97.31 82 LEU A O 1
ATOM 658 N N . VAL A 1 83 ? -4.795 -3.060 6.216 1.00 96.19 83 VAL A N 1
ATOM 659 C CA . VAL A 1 83 ? -5.437 -3.739 7.352 1.00 96.19 83 VAL A CA 1
ATOM 660 C C . VAL A 1 83 ? -5.569 -2.784 8.522 1.00 96.19 83 V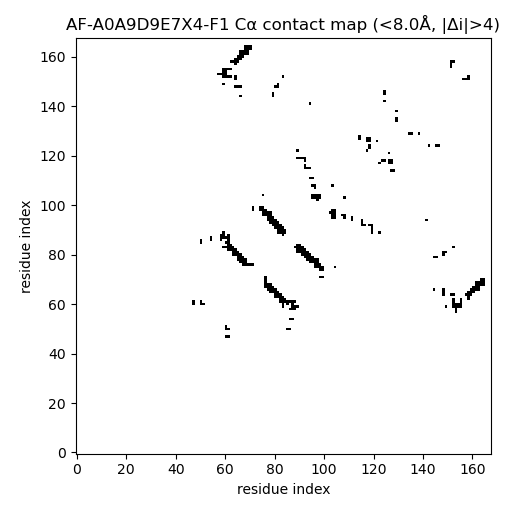AL A C 1
ATOM 662 O O . VAL A 1 83 ? -4.588 -2.201 8.990 1.00 96.19 83 VAL A O 1
ATOM 665 N N . VAL A 1 84 ? -6.788 -2.681 9.038 1.00 94.69 84 VAL A N 1
ATOM 666 C CA . VAL A 1 84 ? -7.144 -1.880 10.207 1.00 94.69 84 VAL A CA 1
ATOM 667 C C . VAL A 1 84 ? -7.576 -2.810 11.333 1.00 94.69 84 VAL A C 1
ATOM 669 O O . VAL A 1 84 ? -8.439 -3.670 11.144 1.00 94.69 84 VAL A O 1
ATOM 672 N N . ASN A 1 85 ? -6.993 -2.636 12.518 1.00 90.50 85 ASN A N 1
ATOM 673 C CA . ASN A 1 85 ? -7.359 -3.432 13.687 1.00 90.50 85 ASN A CA 1
ATOM 674 C C . ASN A 1 85 ? -8.658 -2.956 14.355 1.00 90.50 85 ASN A C 1
ATOM 676 O O . ASN A 1 85 ? -9.241 -1.937 13.999 1.00 90.50 85 ASN A O 1
ATOM 680 N N . ASP A 1 86 ? -9.086 -3.687 15.380 1.00 88.56 86 ASP A N 1
ATOM 681 C CA . ASP A 1 86 ? -10.254 -3.395 16.220 1.00 88.56 86 ASP A CA 1
ATOM 682 C C . ASP A 1 86 ? -10.228 -2.014 16.902 1.00 88.56 86 ASP A C 1
ATOM 684 O O . ASP A 1 86 ? -11.284 -1.466 17.213 1.00 88.56 86 ASP A O 1
ATOM 688 N N . LYS A 1 87 ? -9.034 -1.441 17.093 1.00 86.62 87 LYS A N 1
ATOM 689 C CA . LYS A 1 87 ? -8.798 -0.091 17.629 1.00 86.62 87 LYS A CA 1
ATOM 690 C C . LYS A 1 87 ? -8.800 1.006 16.558 1.00 86.62 87 LYS A C 1
ATOM 692 O O . LYS A 1 87 ? -8.506 2.153 16.881 1.00 86.62 87 LYS A O 1
ATOM 697 N N . GLY A 1 88 ? -9.125 0.677 15.308 1.00 88.94 88 GLY A N 1
ATOM 698 C CA . GLY A 1 88 ? -9.182 1.638 14.207 1.00 88.94 88 GLY A CA 1
ATOM 699 C C . GLY A 1 88 ? -7.814 2.179 13.792 1.00 88.94 88 GLY A C 1
ATOM 700 O O . GLY A 1 88 ? -7.725 3.285 13.271 1.00 88.94 88 GLY A O 1
ATOM 701 N N . ILE A 1 89 ? -6.753 1.407 14.042 1.00 90.44 89 ILE A N 1
ATOM 702 C CA . ILE A 1 89 ? -5.359 1.726 13.720 1.00 90.44 89 ILE A CA 1
ATOM 703 C C . ILE A 1 89 ? -4.919 0.880 12.527 1.00 90.44 89 ILE A C 1
ATOM 705 O O . ILE A 1 89 ? -5.153 -0.333 12.505 1.00 90.44 89 ILE A O 1
ATOM 709 N N . ILE A 1 90 ? -4.226 1.500 11.571 1.00 92.56 90 ILE A N 1
ATOM 710 C CA . ILE A 1 90 ? -3.578 0.788 10.464 1.00 92.56 90 ILE A CA 1
ATOM 711 C C . ILE A 1 90 ? -2.466 -0.104 11.037 1.00 92.56 90 ILE A C 1
ATOM 713 O O . ILE A 1 90 ? -1.589 0.360 11.766 1.00 92.56 90 ILE A O 1
ATOM 717 N N . LYS A 1 91 ? -2.513 -1.402 10.732 1.00 95.06 91 LYS A N 1
ATOM 718 C CA . LYS A 1 91 ? -1.534 -2.405 11.186 1.00 95.06 91 LYS A CA 1
ATOM 719 C C . LYS A 1 91 ? -0.753 -3.061 10.059 1.00 95.06 91 LYS A C 1
ATOM 721 O O . LYS A 1 91 ? 0.301 -3.625 10.333 1.00 95.06 91 LYS A O 1
ATOM 726 N N . HIS A 1 92 ? -1.250 -2.977 8.832 1.00 95.81 92 HIS A N 1
ATOM 727 C CA . HIS A 1 92 ? -0.564 -3.479 7.653 1.00 95.81 92 HIS A CA 1
ATOM 728 C C . HIS A 1 92 ? -0.905 -2.602 6.449 1.00 95.81 92 HIS A C 1
ATOM 730 O O . HIS A 1 92 ? -2.038 -2.128 6.328 1.00 95.81 92 HIS A O 1
ATOM 736 N N . VAL A 1 93 ? 0.099 -2.384 5.608 1.00 96.56 93 VAL A N 1
ATOM 737 C CA . VAL A 1 93 ? 0.025 -1.683 4.329 1.00 96.56 93 VAL A CA 1
ATOM 738 C C . VAL A 1 93 ? 0.842 -2.519 3.353 1.00 96.56 93 VAL A C 1
ATOM 740 O O . VAL A 1 93 ? 1.992 -2.837 3.653 1.00 96.56 93 VAL A O 1
ATOM 743 N N . GLU A 1 94 ? 0.254 -2.846 2.214 1.00 97.69 94 GLU A N 1
ATOM 744 C CA . GLU A 1 94 ? 0.917 -3.507 1.097 1.00 97.69 94 GLU A CA 1
ATOM 745 C C . GLU A 1 94 ? 0.520 -2.787 -0.190 1.00 97.69 94 GLU A C 1
ATOM 747 O O . GLU A 1 94 ? -0.631 -2.372 -0.371 1.00 97.69 94 GLU A O 1
ATOM 752 N N . PHE A 1 95 ? 1.487 -2.612 -1.078 1.00 97.94 95 PHE A N 1
ATOM 753 C CA . PHE A 1 95 ? 1.288 -2.015 -2.385 1.00 97.94 95 PHE A CA 1
ATOM 754 C C . PHE A 1 95 ? 2.330 -2.616 -3.306 1.00 97.94 95 PHE A C 1
ATOM 756 O O . PHE A 1 95 ? 3.499 -2.309 -3.164 1.00 97.94 95 PHE A O 1
ATOM 763 N N . ASP A 1 96 ? 1.919 -3.430 -4.260 1.00 96.12 96 ASP A N 1
ATOM 764 C CA . ASP A 1 96 ? 2.830 -4.117 -5.155 1.00 96.12 96 ASP A CA 1
ATOM 765 C C . ASP A 1 96 ? 2.530 -3.768 -6.597 1.00 96.12 96 ASP A C 1
ATOM 767 O O . ASP A 1 96 ? 1.377 -3.757 -7.038 1.00 96.12 96 ASP A O 1
ATOM 771 N N . GLN A 1 97 ? 3.601 -3.565 -7.353 1.00 96.25 97 GLN A N 1
ATOM 772 C CA . GLN A 1 97 ? 3.566 -3.623 -8.800 1.00 96.25 97 GLN A CA 1
ATOM 773 C C . GLN A 1 97 ? 3.939 -5.048 -9.221 1.00 96.25 97 GLN A C 1
ATOM 775 O O . GLN A 1 97 ? 5.090 -5.452 -9.098 1.00 96.25 97 GLN A O 1
ATOM 780 N N . LEU A 1 98 ? 2.954 -5.819 -9.678 1.00 96.56 98 LEU A N 1
ATOM 781 C CA . LEU A 1 98 ? 3.075 -7.254 -9.941 1.00 96.56 98 LEU A CA 1
ATOM 782 C C . LEU A 1 98 ? 3.066 -7.550 -11.436 1.00 96.56 98 LEU A C 1
ATOM 784 O O . LEU A 1 98 ? 2.223 -7.019 -12.162 1.00 96.56 98 LEU A O 1
ATOM 788 N N . ASP A 1 99 ? 3.956 -8.425 -11.890 1.00 96.25 99 ASP A N 1
ATOM 789 C CA . ASP A 1 99 ? 3.960 -8.914 -13.268 1.00 96.25 99 ASP A CA 1
ATOM 790 C C . ASP A 1 99 ? 2.880 -9.996 -13.511 1.00 96.25 99 ASP A C 1
ATOM 792 O O . ASP A 1 99 ? 2.001 -10.266 -12.679 1.00 96.25 99 ASP A O 1
ATOM 796 N N . GLN A 1 100 ? 2.886 -10.606 -14.698 1.00 96.19 100 GLN A N 1
ATOM 797 C CA . GLN A 1 100 ? 1.942 -11.677 -15.048 1.00 96.19 100 GLN A CA 1
ATOM 798 C C . GLN A 1 100 ? 2.108 -12.961 -14.220 1.00 96.19 100 GLN A C 1
ATOM 800 O O . GLN A 1 100 ? 1.171 -13.751 -14.118 1.00 96.19 100 GLN A O 1
ATOM 805 N N . PHE A 1 101 ? 3.272 -13.153 -13.603 1.00 95.81 101 PHE A N 1
ATOM 806 C CA . PHE A 1 101 ? 3.612 -14.294 -12.759 1.00 95.81 101 PHE A CA 1
ATOM 807 C C . PHE A 1 101 ? 3.468 -13.980 -11.259 1.00 95.81 101 PHE A C 1
ATOM 809 O O . PHE A 1 101 ? 3.683 -14.858 -10.426 1.00 95.81 101 PHE A O 1
ATOM 816 N N . ASN A 1 102 ? 3.019 -12.767 -10.916 1.00 94.44 102 ASN A N 1
ATOM 817 C CA . ASN A 1 102 ? 2.929 -12.219 -9.561 1.00 94.44 102 ASN A CA 1
ATOM 818 C C . ASN A 1 102 ? 4.290 -12.010 -8.879 1.00 94.44 102 ASN A C 1
ATOM 820 O O . ASN A 1 102 ? 4.372 -12.034 -7.651 1.00 94.44 102 ASN A O 1
ATOM 824 N N . PHE A 1 103 ? 5.349 -11.776 -9.654 1.00 95.81 103 PHE A N 1
ATOM 825 C CA . PHE A 1 103 ? 6.596 -11.247 -9.113 1.00 95.81 103 PHE A CA 1
ATOM 826 C C . PHE A 1 103 ? 6.506 -9.728 -8.965 1.00 95.81 103 PHE A C 1
ATOM 828 O O . PHE A 1 103 ? 5.970 -9.031 -9.831 1.00 95.81 103 PHE A O 1
ATOM 835 N N . VAL A 1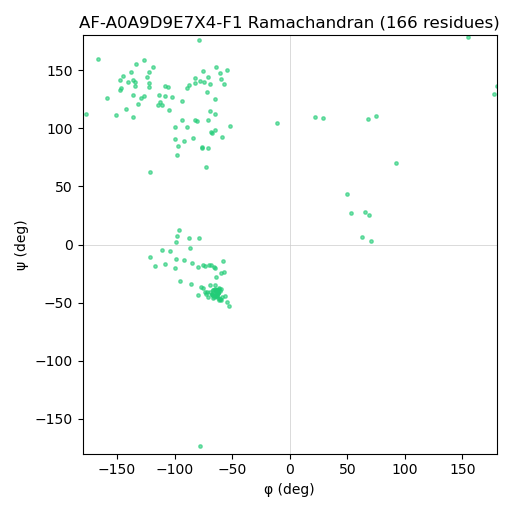 104 ? 7.033 -9.225 -7.849 1.00 96.00 104 VAL A N 1
ATOM 836 C CA . VAL A 1 104 ? 7.129 -7.790 -7.557 1.00 96.00 104 VAL A CA 1
ATOM 837 C C . VAL A 1 104 ? 8.151 -7.147 -8.490 1.00 96.00 104 VAL A C 1
ATOM 839 O O . VAL A 1 104 ? 9.225 -7.707 -8.706 1.00 96.00 104 VAL A O 1
ATOM 842 N N . ASN A 1 105 ? 7.842 -5.958 -9.011 1.00 94.44 105 ASN A N 1
ATOM 843 C CA . ASN A 1 105 ? 8.789 -5.161 -9.778 1.00 94.44 105 ASN A CA 1
ATOM 844 C C . ASN A 1 105 ? 9.961 -4.715 -8.879 1.00 94.44 105 ASN A C 1
ATOM 846 O O . ASN A 1 105 ? 9.768 -3.859 -8.007 1.00 94.44 105 ASN A O 1
ATOM 850 N N . PRO A 1 106 ? 11.191 -5.214 -9.105 1.00 93.75 106 PRO A N 1
ATOM 851 C CA . PRO A 1 106 ? 12.343 -4.830 -8.294 1.00 93.75 106 PRO A CA 1
ATOM 852 C C . PRO A 1 106 ? 12.758 -3.365 -8.498 1.00 93.75 106 PRO A C 1
ATOM 854 O O . PRO A 1 106 ? 13.483 -2.821 -7.672 1.00 93.75 106 PRO A O 1
ATOM 857 N N . GLN A 1 107 ? 12.319 -2.714 -9.583 1.00 91.88 107 GLN A N 1
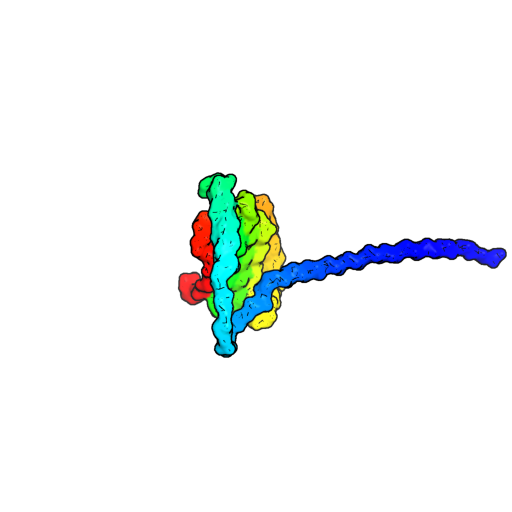ATOM 858 C CA . GLN A 1 107 ? 12.653 -1.315 -9.874 1.00 91.88 107 GLN A CA 1
ATOM 859 C C . GLN A 1 107 ? 11.889 -0.312 -9.007 1.00 91.88 107 GLN A C 1
ATOM 861 O O . GLN A 1 107 ? 12.283 0.847 -8.952 1.00 91.88 107 GLN A O 1
ATOM 866 N N . THR A 1 108 ? 10.789 -0.733 -8.382 1.00 92.31 108 THR A N 1
ATOM 867 C CA . THR A 1 108 ? 9.931 0.142 -7.568 1.00 92.31 108 THR A CA 1
ATOM 868 C C . THR A 1 108 ? 9.791 -0.337 -6.128 1.00 92.31 108 THR A C 1
ATOM 870 O O . THR A 1 108 ? 9.226 0.374 -5.299 1.00 92.31 108 THR A O 1
ATOM 873 N N . SER A 1 109 ? 10.240 -1.560 -5.819 1.00 92.81 109 SER A N 1
ATOM 874 C CA . SER A 1 109 ? 10.003 -2.199 -4.520 1.00 92.81 109 SER A CA 1
ATOM 875 C C . SER A 1 109 ? 10.612 -1.413 -3.359 1.00 92.81 109 SER A C 1
ATOM 877 O O . SER A 1 109 ? 9.993 -1.291 -2.309 1.00 92.81 109 SER A O 1
ATOM 879 N N . THR A 1 110 ? 11.794 -0.823 -3.553 1.00 93.44 110 THR A N 1
ATOM 880 C CA . THR A 1 110 ? 12.497 -0.087 -2.491 1.00 93.44 110 THR A CA 1
ATOM 881 C C . THR A 1 110 ? 11.738 1.176 -2.081 1.00 93.44 110 THR A C 1
ATOM 883 O O . THR A 1 110 ? 11.566 1.446 -0.892 1.00 93.44 110 THR A O 1
ATOM 886 N N . GLU A 1 111 ? 11.264 1.958 -3.049 1.00 94.12 111 GLU A N 1
ATOM 887 C CA . GLU A 1 111 ? 10.502 3.186 -2.822 1.00 94.12 111 GLU A CA 1
ATOM 888 C C . GLU A 1 111 ? 9.140 2.872 -2.199 1.00 94.12 111 GLU A C 1
ATOM 890 O O . GLU A 1 111 ? 8.738 3.504 -1.219 1.00 94.12 111 GLU A O 1
ATOM 895 N N . ILE A 1 112 ? 8.465 1.843 -2.716 1.00 96.12 112 ILE A N 1
ATOM 896 C CA . ILE A 1 112 ? 7.216 1.311 -2.164 1.00 96.12 112 ILE A CA 1
ATOM 897 C C . ILE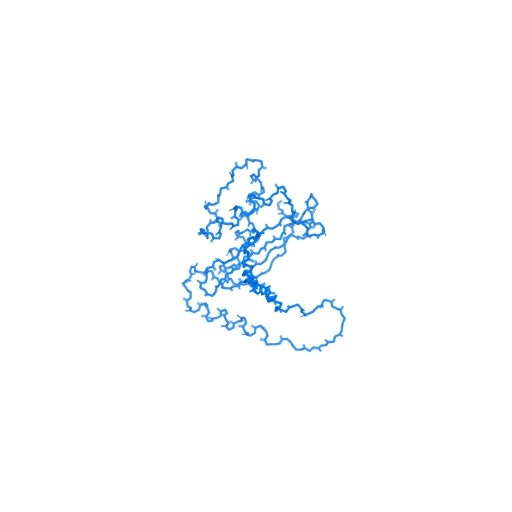 A 1 112 ? 7.382 0.945 -0.688 1.00 96.12 112 ILE A C 1
ATOM 899 O O . ILE A 1 112 ? 6.578 1.375 0.138 1.00 96.12 112 ILE A O 1
ATOM 903 N N . ASP A 1 113 ? 8.425 0.193 -0.330 1.00 95.69 113 ASP A N 1
ATOM 904 C CA . ASP A 1 113 ? 8.664 -0.243 1.049 1.00 95.69 113 ASP A CA 1
ATOM 905 C C . ASP A 1 113 ? 8.859 0.945 1.995 1.00 95.69 113 ASP A C 1
ATOM 907 O O . ASP A 1 113 ? 8.359 0.952 3.130 1.00 95.69 113 ASP A O 1
ATOM 911 N N . GLN A 1 114 ? 9.543 1.990 1.525 1.00 95.88 114 GLN A N 1
ATOM 912 C CA . GLN A 1 114 ? 9.713 3.234 2.271 1.00 95.88 114 GLN A CA 1
ATOM 913 C C . GLN A 1 114 ? 8.373 3.949 2.476 1.00 95.88 114 GLN A C 1
ATOM 915 O O . GLN A 1 114 ? 8.074 4.397 3.591 1.00 95.88 114 GLN A O 1
ATOM 920 N N . TRP A 1 115 ? 7.539 4.035 1.438 1.00 97.12 115 TRP A N 1
ATOM 921 C CA . TRP A 1 115 ? 6.220 4.659 1.528 1.00 97.12 115 TRP A CA 1
ATOM 922 C C . TRP A 1 115 ? 5.258 3.863 2.413 1.00 97.12 115 TRP A C 1
ATOM 924 O O . TRP A 1 115 ? 4.586 4.466 3.255 1.00 97.12 115 TRP A O 1
ATOM 934 N N . ASN A 1 116 ? 5.235 2.533 2.294 1.00 96.88 116 ASN A N 1
ATOM 935 C CA . ASN A 1 116 ? 4.448 1.628 3.136 1.00 96.88 116 ASN A CA 1
ATOM 936 C C . ASN A 1 116 ? 4.847 1.785 4.607 1.00 96.88 116 ASN A C 1
ATOM 938 O O . ASN A 1 116 ? 3.996 1.990 5.475 1.00 96.88 116 ASN A O 1
ATOM 942 N N . SER A 1 117 ? 6.153 1.780 4.890 1.00 95.81 117 SER A N 1
ATOM 943 C CA . SER A 1 117 ? 6.691 1.962 6.242 1.00 95.81 117 SER A CA 1
ATOM 944 C C . SER A 1 117 ? 6.342 3.330 6.832 1.00 95.81 117 SER A C 1
ATOM 946 O O . SER A 1 117 ? 5.979 3.431 8.007 1.00 95.81 117 SER A O 1
ATOM 948 N N . SER A 1 118 ? 6.435 4.393 6.028 1.00 93.25 118 SER A N 1
ATOM 949 C CA . SER A 1 118 ? 6.094 5.752 6.455 1.00 93.25 118 SER A CA 1
ATOM 950 C C . SER A 1 118 ? 4.590 5.900 6.714 1.00 93.25 118 SER A C 1
ATOM 952 O O . SER A 1 118 ? 4.194 6.421 7.761 1.00 93.25 118 SER A O 1
ATOM 954 N N . LEU A 1 119 ? 3.742 5.349 5.837 1.00 94.12 119 LEU A N 1
ATOM 955 C CA . LEU A 1 119 ? 2.292 5.341 6.027 1.00 94.12 119 LEU A CA 1
ATOM 956 C C . LEU A 1 119 ? 1.895 4.539 7.269 1.00 94.12 119 LEU A C 1
ATOM 958 O O . LEU A 1 119 ? 1.058 4.995 8.041 1.00 94.12 119 LEU A O 1
ATOM 962 N N . LEU A 1 120 ? 2.516 3.388 7.515 1.00 93.44 120 LEU A N 1
ATOM 963 C CA . LEU A 1 120 ? 2.244 2.588 8.707 1.00 93.44 120 LEU A CA 1
ATOM 964 C C . LEU A 1 120 ? 2.647 3.322 9.998 1.00 93.44 120 LEU A C 1
ATOM 966 O O . LEU A 1 120 ? 1.934 3.255 11.000 1.00 93.44 120 LEU A O 1
ATOM 970 N N . ARG A 1 121 ? 3.774 4.045 9.979 1.00 90.06 121 ARG A N 1
ATOM 971 C CA . ARG A 1 121 ? 4.281 4.797 11.137 1.00 90.06 121 ARG A CA 1
ATOM 972 C C . ARG A 1 121 ? 3.433 6.026 11.455 1.00 90.06 121 ARG A C 1
ATOM 974 O O . ARG A 1 121 ? 3.151 6.281 12.623 1.00 90.06 121 ARG A O 1
ATOM 981 N N . HIS A 1 122 ? 3.074 6.802 10.435 1.00 88.81 122 HIS A N 1
ATOM 982 C CA . HIS A 1 122 ? 2.433 8.107 10.611 1.00 88.81 122 HIS A CA 1
ATOM 983 C C . HIS A 1 122 ? 0.915 8.073 10.432 1.00 88.81 122 HIS A C 1
ATOM 985 O O . HIS A 1 122 ? 0.237 8.970 10.919 1.00 88.81 122 HIS A O 1
ATOM 991 N N . GLN A 1 123 ? 0.385 7.049 9.758 1.00 90.19 123 GLN A N 1
ATOM 992 C CA . GLN A 1 123 ? -1.029 6.910 9.389 1.00 90.19 123 GLN A CA 1
ATOM 993 C C . GLN A 1 123 ? -1.585 8.124 8.627 1.00 90.19 123 GLN A C 1
ATOM 995 O O . GLN A 1 123 ? -2.783 8.397 8.663 1.00 90.19 123 GLN A O 1
ATOM 1000 N N . ASP A 1 124 ? -0.707 8.838 7.919 1.00 87.56 124 ASP A N 1
ATOM 1001 C CA . ASP A 1 124 ? -1.002 10.094 7.239 1.00 87.56 124 ASP A CA 1
ATOM 1002 C C . ASP A 1 124 ? -0.253 10.166 5.899 1.00 87.56 124 ASP A C 1
ATOM 1004 O O . ASP A 1 124 ? 0.978 10.205 5.844 1.00 87.56 124 ASP A O 1
ATOM 1008 N N . LEU A 1 125 ? -1.015 10.219 4.803 1.00 89.44 125 LEU A N 1
ATOM 1009 C CA . LEU A 1 125 ? -0.486 10.324 3.439 1.00 89.44 125 LEU A CA 1
ATOM 1010 C C . LEU A 1 125 ? 0.233 11.649 3.154 1.00 89.44 125 LEU A C 1
ATOM 1012 O O . LEU A 1 125 ? 0.988 11.733 2.183 1.00 89.44 125 LEU A O 1
ATOM 1016 N N . SER A 1 126 ? -0.014 12.696 3.945 1.00 89.69 126 SER A N 1
ATOM 1017 C CA . SER A 1 126 ? 0.656 13.993 3.801 1.00 89.69 126 SER A CA 1
ATOM 1018 C C . SER A 1 126 ? 2.108 13.965 4.290 1.00 89.69 126 SER A C 1
ATOM 1020 O O . SER A 1 126 ? 2.897 14.816 3.891 1.00 89.69 126 SER A O 1
ATOM 1022 N N . LYS A 1 127 ? 2.475 12.967 5.109 1.00 89.94 127 LYS A N 1
ATOM 1023 C CA . LYS A 1 127 ? 3.837 12.767 5.637 1.00 89.94 127 LYS A CA 1
ATOM 1024 C C . LYS A 1 127 ? 4.742 11.957 4.714 1.00 89.94 127 LYS A C 1
ATOM 1026 O O . LYS A 1 127 ? 5.914 11.766 5.025 1.00 89.94 127 LYS A O 1
ATOM 1031 N N . LEU A 1 128 ? 4.212 11.475 3.595 1.00 91.12 128 LEU A N 1
ATOM 1032 C CA . LEU A 1 128 ? 4.995 10.767 2.594 1.00 91.12 128 LEU A CA 1
ATOM 1033 C C . LEU A 1 128 ? 5.798 11.748 1.739 1.00 91.12 128 LEU A C 1
ATOM 1035 O O . LEU A 1 128 ? 5.274 12.786 1.331 1.00 91.12 128 LEU A O 1
ATOM 1039 N N . SER A 1 129 ? 7.031 11.374 1.406 1.00 91.12 129 SER A N 1
ATOM 1040 C CA . SER A 1 129 ? 7.902 12.113 0.492 1.00 91.12 129 SER A CA 1
ATOM 1041 C C . SER A 1 129 ? 8.326 11.243 -0.692 1.00 91.12 129 SER A C 1
ATOM 1043 O O . SER A 1 129 ? 8.490 10.029 -0.565 1.00 91.12 129 SER A O 1
ATOM 1045 N N . CYS A 1 130 ? 8.523 11.888 -1.841 1.00 91.38 130 CYS A N 1
ATOM 1046 C CA . CYS A 1 130 ? 9.153 11.292 -3.013 1.00 91.38 130 CYS A CA 1
ATOM 1047 C C . CYS A 1 130 ? 10.566 11.860 -3.120 1.00 91.38 130 CYS A C 1
ATOM 1049 O O . CYS A 1 130 ? 10.724 13.070 -3.273 1.00 91.38 130 CYS A O 1
ATOM 1051 N N . ASN A 1 131 ? 11.575 11.001 -2.986 1.00 86.44 131 ASN A N 1
ATOM 1052 C CA . ASN A 1 131 ? 12.978 11.421 -2.997 1.00 86.44 131 ASN A CA 1
ATOM 1053 C C . ASN A 1 131 ? 13.593 11.363 -4.408 1.00 86.44 131 ASN A C 1
ATOM 1055 O O . ASN A 1 131 ? 14.656 11.936 -4.627 1.00 86.44 131 ASN A O 1
ATOM 1059 N N . ASP A 1 132 ? 12.920 10.702 -5.355 1.00 86.75 132 ASP A N 1
ATOM 1060 C CA . ASP A 1 132 ? 13.304 10.615 -6.764 1.00 86.75 132 ASP A CA 1
ATOM 1061 C C . ASP A 1 132 ? 12.254 11.324 -7.630 1.00 86.75 132 ASP A C 1
ATOM 1063 O O . ASP A 1 132 ? 11.079 10.949 -7.638 1.00 86.75 132 ASP A O 1
ATOM 1067 N N . SER A 1 133 ? 12.667 12.354 -8.370 1.00 85.50 133 SER A N 1
ATOM 1068 C CA . SER A 1 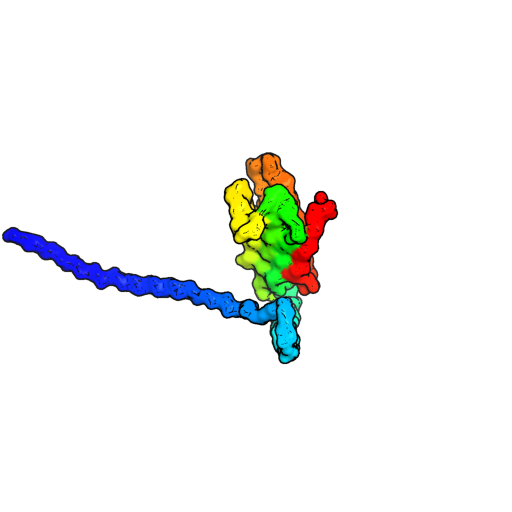133 ? 11.782 13.099 -9.267 1.00 85.50 133 SER A CA 1
ATOM 1069 C C . SER A 1 133 ? 11.237 12.240 -10.409 1.00 85.50 133 SER A C 1
ATOM 1071 O O . SER A 1 133 ? 10.124 12.495 -10.870 1.00 85.50 133 SER A O 1
ATOM 1073 N N . ASN A 1 134 ? 11.968 11.204 -10.834 1.00 88.38 134 ASN A N 1
ATOM 1074 C CA . ASN A 1 134 ? 11.532 10.291 -11.894 1.00 88.38 134 ASN A CA 1
ATOM 1075 C C . ASN A 1 134 ? 10.373 9.390 -11.446 1.00 88.38 134 ASN A C 1
ATOM 1077 O O . ASN A 1 134 ? 9.664 8.841 -12.283 1.00 88.38 134 ASN A O 1
ATOM 1081 N N . GLN A 1 135 ? 10.149 9.269 -10.134 1.00 89.88 135 GLN A N 1
ATOM 1082 C CA . GLN A 1 135 ? 9.080 8.458 -9.551 1.00 89.88 135 GLN A CA 1
ATOM 1083 C C . GLN A 1 135 ? 7.839 9.276 -9.181 1.00 89.88 135 GLN A C 1
ATOM 1085 O O . GLN A 1 135 ? 6.915 8.744 -8.569 1.00 89.88 135 GLN A O 1
ATOM 1090 N N . THR A 1 136 ? 7.778 10.560 -9.549 1.00 93.38 136 THR A N 1
ATOM 1091 C CA . THR A 1 136 ? 6.685 11.463 -9.146 1.00 93.38 136 THR A CA 1
ATOM 1092 C C . THR A 1 136 ? 5.307 10.934 -9.552 1.00 93.38 136 THR A C 1
ATOM 1094 O O . THR A 1 136 ? 4.380 10.938 -8.738 1.00 93.38 136 THR A O 1
ATOM 1097 N N . ASP A 1 137 ? 5.162 10.429 -10.778 1.00 92.75 137 ASP A N 1
ATOM 1098 C CA . ASP A 1 137 ? 3.884 9.898 -11.267 1.00 92.75 137 ASP A CA 1
ATOM 1099 C C . ASP A 1 137 ? 3.481 8.624 -10.524 1.00 92.75 137 ASP A C 1
ATOM 1101 O O . ASP A 1 137 ? 2.334 8.478 -10.091 1.00 92.75 137 ASP A O 1
ATOM 1105 N N . PHE A 1 138 ? 4.444 7.734 -10.293 1.00 94.38 138 PHE A N 1
ATOM 1106 C CA . PHE A 1 138 ? 4.219 6.502 -9.550 1.00 94.38 138 PHE A CA 1
ATOM 1107 C C . PHE A 1 138 ? 3.888 6.769 -8.074 1.00 94.38 138 PHE A C 1
ATOM 1109 O O . PHE A 1 138 ? 2.963 6.177 -7.518 1.00 94.38 138 PHE A O 1
ATOM 1116 N N . PHE A 1 139 ? 4.555 7.740 -7.454 1.00 96.75 139 PHE A N 1
ATOM 1117 C CA . PHE A 1 139 ? 4.247 8.209 -6.107 1.00 96.75 139 PHE A CA 1
ATOM 1118 C C . PHE A 1 139 ? 2.838 8.808 -6.007 1.00 96.75 139 PHE A C 1
ATOM 1120 O O . PHE A 1 139 ? 2.096 8.546 -5.054 1.00 96.75 139 PHE A O 1
ATOM 1127 N N . ASN A 1 140 ? 2.427 9.594 -7.003 1.00 95.31 140 ASN A N 1
ATOM 1128 C CA . ASN A 1 140 ? 1.075 10.140 -7.066 1.00 95.31 140 ASN A CA 1
ATOM 1129 C C . ASN A 1 140 ? 0.026 9.031 -7.228 1.00 95.31 140 ASN A C 1
ATOM 1131 O O . ASN A 1 140 ? -1.019 9.079 -6.569 1.00 95.31 140 ASN A O 1
ATOM 1135 N N . LEU A 1 141 ? 0.317 8.002 -8.032 1.00 95.19 141 LEU A N 1
ATOM 1136 C CA . LEU A 1 141 ? -0.520 6.809 -8.162 1.00 95.19 141 LEU A CA 1
ATOM 1137 C C . LEU A 1 141 ? -0.646 6.061 -6.826 1.00 95.19 141 LEU A C 1
ATOM 1139 O O . LEU A 1 141 ? -1.765 5.772 -6.390 1.00 95.19 141 LEU A O 1
ATOM 1143 N N . TYR A 1 142 ? 0.473 5.834 -6.133 1.00 97.38 142 TYR A N 1
ATOM 1144 C CA . TYR A 1 142 ? 0.500 5.249 -4.793 1.00 97.38 142 TYR A CA 1
ATOM 1145 C C . TYR A 1 142 ? -0.420 6.022 -3.835 1.00 97.38 142 TYR A C 1
ATOM 1147 O O . TYR A 1 142 ? -1.342 5.452 -3.241 1.00 97.38 142 TYR A O 1
ATOM 1155 N N . LYS A 1 143 ? -0.257 7.351 -3.743 1.00 96.62 143 LYS A N 1
ATOM 1156 C CA . LYS A 1 143 ? -1.095 8.204 -2.881 1.00 96.62 143 LYS A CA 1
ATOM 1157 C C . LYS A 1 143 ? -2.570 8.140 -3.265 1.00 96.62 143 LYS A C 1
ATOM 1159 O O . LYS A 1 143 ? -3.425 8.097 -2.379 1.00 96.62 143 LYS A O 1
ATOM 1164 N N . LYS A 1 144 ? -2.885 8.122 -4.563 1.00 95.50 144 LYS A N 1
ATOM 1165 C CA . LYS A 1 144 ? -4.259 8.020 -5.080 1.00 95.50 144 LYS A CA 1
ATOM 1166 C C . LYS A 1 144 ? -4.926 6.723 -4.619 1.00 95.50 144 LYS A C 1
ATOM 1168 O O . LYS A 1 144 ? -6.050 6.764 -4.113 1.00 95.50 144 LYS A O 1
ATOM 1173 N N . TYR A 1 145 ? -4.246 5.586 -4.739 1.00 97.12 145 TYR A N 1
ATOM 1174 C CA . TYR A 1 145 ? -4.803 4.284 -4.356 1.00 97.12 145 TYR A CA 1
ATOM 1175 C C . TYR A 1 145 ? -4.873 4.098 -2.841 1.00 97.12 145 TYR A C 1
ATOM 1177 O O . TYR A 1 145 ? -5.912 3.668 -2.336 1.00 97.12 145 TYR A O 1
ATOM 1185 N N . MET A 1 146 ? -3.852 4.526 -2.095 1.00 97.00 146 MET A N 1
ATOM 1186 C CA . MET A 1 146 ? -3.897 4.519 -0.630 1.00 97.00 146 MET A CA 1
ATOM 1187 C C . MET A 1 146 ? -4.989 5.418 -0.072 1.00 97.00 146 MET A C 1
ATOM 1189 O O . MET A 1 146 ? -5.709 5.011 0.837 1.00 97.00 146 MET A O 1
ATOM 1193 N N . LYS A 1 147 ? -5.218 6.593 -0.667 1.00 95.62 147 LYS A N 1
ATOM 1194 C CA . LYS A 1 147 ? -6.349 7.450 -0.294 1.00 95.62 147 LYS A CA 1
ATOM 1195 C C . LYS A 1 147 ? -7.684 6.737 -0.506 1.00 95.62 147 LYS A C 1
ATOM 1197 O O . LYS A 1 147 ? -8.590 6.881 0.311 1.00 95.62 147 LYS A O 1
ATOM 1202 N N . LYS A 1 148 ? -7.817 5.944 -1.574 1.00 95.38 148 LYS A N 1
ATOM 1203 C CA . LYS A 1 148 ? -9.031 5.161 -1.837 1.00 95.38 148 LYS A CA 1
ATOM 1204 C C . LYS A 1 148 ? -9.249 4.081 -0.773 1.00 95.38 148 LYS A C 1
ATOM 1206 O O . LYS A 1 148 ? -10.360 3.995 -0.255 1.00 95.38 148 LYS A O 1
ATOM 1211 N N . LEU A 1 149 ? -8.207 3.338 -0.388 1.00 95.75 149 LEU A N 1
ATOM 1212 C CA . LEU A 1 149 ? -8.287 2.357 0.705 1.00 95.75 149 LEU A CA 1
ATOM 1213 C C . LEU A 1 149 ? -8.590 3.010 2.061 1.00 95.75 149 LEU A C 1
ATOM 1215 O O . LEU A 1 149 ? -9.423 2.509 2.808 1.00 95.75 149 LEU A O 1
ATOM 1219 N N .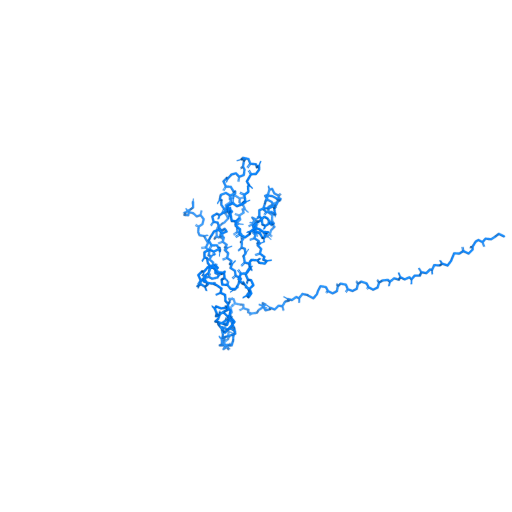 ILE A 1 150 ? -7.984 4.158 2.360 1.00 94.06 150 ILE A N 1
ATOM 1220 C CA . ILE A 1 150 ? -8.248 4.936 3.580 1.00 94.06 150 ILE A CA 1
ATOM 1221 C C . ILE A 1 150 ? -9.701 5.429 3.617 1.00 94.06 150 ILE A C 1
ATOM 1223 O O . ILE A 1 150 ? -10.377 5.299 4.635 1.00 94.06 150 ILE A O 1
ATOM 1227 N N . ASN A 1 151 ? -10.235 5.924 2.498 1.00 92.81 151 ASN A N 1
ATOM 1228 C CA . ASN A 1 151 ? -11.645 6.313 2.398 1.00 92.81 151 ASN A CA 1
ATOM 1229 C C . ASN A 1 151 ? -12.585 5.112 2.580 1.00 92.81 151 ASN A C 1
ATOM 1231 O O . ASN A 1 151 ? -13.614 5.212 3.254 1.00 92.81 151 ASN A O 1
ATOM 1235 N N . MET A 1 152 ? -12.225 3.964 2.000 1.00 93.50 152 MET A N 1
ATOM 1236 C CA . MET A 1 152 ? -12.930 2.704 2.221 1.00 93.50 152 MET A CA 1
ATOM 1237 C C . MET A 1 152 ? -12.925 2.343 3.710 1.00 93.50 152 MET A C 1
ATOM 1239 O O . MET A 1 152 ? -13.997 2.075 4.253 1.00 93.50 152 MET A O 1
ATOM 1243 N N . ALA A 1 153 ? -11.779 2.467 4.383 1.00 92.94 153 ALA A N 1
ATOM 1244 C CA . ALA A 1 153 ? -11.625 2.222 5.810 1.00 92.94 153 ALA A CA 1
ATOM 1245 C C . ALA A 1 153 ? -12.403 3.196 6.699 1.00 92.94 153 ALA A C 1
ATOM 1247 O O . ALA A 1 153 ? -13.001 2.775 7.684 1.00 92.94 153 ALA A O 1
ATOM 1248 N N . HIS A 1 154 ? -12.484 4.478 6.345 1.00 90.06 154 HIS A N 1
ATOM 1249 C CA . HIS A 1 154 ? -13.364 5.423 7.036 1.00 90.06 154 HIS A CA 1
ATOM 1250 C C . HIS A 1 154 ? -14.839 5.024 6.913 1.00 90.06 154 HIS A C 1
ATOM 1252 O O . HIS A 1 154 ? -15.592 5.105 7.884 1.00 90.06 154 HIS A O 1
ATOM 1258 N N . SER A 1 155 ? -15.263 4.583 5.724 1.00 89.75 155 SER A N 1
ATOM 1259 C CA . SER A 1 155 ? -16.664 4.233 5.476 1.00 89.75 155 SER A CA 1
ATOM 1260 C C . SER A 1 155 ? -17.066 2.868 6.048 1.00 89.75 155 SER A C 1
ATOM 1262 O O . SER A 1 155 ? -18.208 2.700 6.473 1.00 89.75 155 SER A O 1
ATOM 1264 N N . GLY A 1 156 ? -16.164 1.882 6.006 1.00 86.06 156 GLY A N 1
ATOM 1265 C CA . GLY A 1 156 ? -16.434 0.468 6.281 1.00 86.06 156 GLY A CA 1
ATOM 1266 C C . GLY A 1 156 ? -17.427 -0.212 5.324 1.00 86.06 156 GLY A C 1
ATOM 1267 O O . GLY A 1 156 ? -17.820 -1.345 5.580 1.00 86.06 156 GLY A O 1
ATOM 1268 N N . LYS A 1 157 ? -17.876 0.457 4.249 1.00 83.00 157 LYS A N 1
ATOM 1269 C CA . LYS A 1 157 ? -18.952 -0.043 3.366 1.00 83.00 157 LYS A CA 1
ATOM 1270 C C . LYS A 1 157 ? -18.455 -0.971 2.263 1.00 83.00 157 LYS A C 1
ATOM 1272 O O . LYS A 1 157 ? -19.170 -1.876 1.852 1.00 83.00 157 LYS A O 1
ATOM 1277 N N . VAL A 1 158 ? -17.255 -0.705 1.757 1.00 85.69 158 VAL A N 1
ATOM 1278 C CA . VAL A 1 158 ? -16.637 -1.436 0.649 1.00 85.69 158 VAL A CA 1
ATOM 1279 C C . VAL A 1 158 ? -15.241 -1.833 1.096 1.00 85.69 158 VAL A C 1
ATOM 1281 O O . VAL A 1 158 ? -14.470 -0.978 1.520 1.00 85.69 158 VAL A O 1
ATOM 1284 N N . ASN A 1 159 ? -14.920 -3.118 1.007 1.00 88.12 159 ASN A N 1
ATOM 1285 C CA . ASN A 1 159 ? -13.626 -3.675 1.408 1.00 88.12 159 ASN A CA 1
ATOM 1286 C C . ASN A 1 159 ? -12.790 -4.167 0.218 1.00 88.12 159 ASN A C 1
ATOM 1288 O O . ASN A 1 159 ? -11.639 -4.556 0.387 1.00 88.12 159 ASN A O 1
ATOM 1292 N N . TYR A 1 160 ? -13.349 -4.118 -0.990 1.00 91.94 160 TYR A N 1
ATOM 1293 C CA . TYR A 1 160 ? -12.683 -4.556 -2.202 1.00 91.94 160 TYR A CA 1
ATOM 1294 C C . TYR A 1 160 ? -13.090 -3.709 -3.403 1.00 91.94 160 TYR A C 1
ATOM 1296 O O . TYR A 1 160 ? -14.277 -3.451 -3.609 1.00 91.94 160 TYR A O 1
ATOM 1304 N N . VAL A 1 161 ? -12.117 -3.300 -4.216 1.00 90.94 161 VAL A N 1
ATOM 1305 C CA . VAL A 1 161 ? -12.376 -2.590 -5.472 1.00 90.94 161 VAL A CA 1
ATOM 1306 C C . VAL A 1 161 ? -11.428 -3.046 -6.579 1.00 90.94 161 VAL A C 1
ATOM 1308 O O . VAL A 1 161 ? -10.235 -3.250 -6.360 1.00 90.94 161 VAL A O 1
ATOM 1311 N N . VAL A 1 162 ? -11.970 -3.178 -7.790 1.00 93.88 162 VAL A N 1
ATOM 1312 C CA . VAL A 1 162 ? -11.188 -3.368 -9.015 1.00 93.88 162 VAL A CA 1
ATOM 1313 C C . VAL A 1 162 ? -11.128 -2.036 -9.757 1.00 93.88 162 VAL A C 1
ATOM 1315 O O . VAL A 1 162 ? -12.164 -1.420 -10.000 1.00 93.88 162 VAL A O 1
ATOM 1318 N N . ILE A 1 163 ? -9.925 -1.577 -10.090 1.00 92.12 163 ILE A N 1
ATOM 1319 C CA . ILE A 1 163 ? -9.692 -0.339 -10.837 1.00 92.12 163 ILE A CA 1
ATOM 1320 C C . ILE A 1 163 ? -9.577 -0.670 -12.314 1.00 92.12 163 ILE A C 1
ATOM 1322 O O . ILE A 1 163 ? -8.735 -1.473 -12.712 1.00 92.12 163 ILE A O 1
ATOM 1326 N N . ASN A 1 164 ? -10.414 -0.036 -13.128 1.00 88.94 164 ASN A N 1
ATOM 1327 C CA . ASN A 1 164 ? -10.177 0.014 -14.557 1.00 88.94 164 ASN A CA 1
ATOM 1328 C C . ASN A 1 164 ? -9.141 1.110 -14.823 1.00 88.94 164 ASN A C 1
ATOM 1330 O O . ASN A 1 164 ? -9.425 2.293 -14.676 1.00 88.94 164 ASN A O 1
ATOM 1334 N N . ASN A 1 165 ? -7.917 0.707 -15.135 1.00 80.88 165 ASN A N 1
ATOM 1335 C CA . ASN A 1 165 ? -6.771 1.598 -15.303 1.00 80.88 165 ASN A CA 1
ATOM 1336 C C . ASN A 1 165 ? -6.741 2.328 -16.660 1.00 80.88 165 ASN A C 1
ATOM 1338 O O . ASN A 1 165 ? -5.788 3.042 -16.931 1.00 80.88 165 ASN A O 1
ATOM 1342 N N . GLU A 1 166 ? -7.784 2.183 -17.481 1.00 71.31 166 GLU A N 1
ATOM 1343 C CA . GLU A 1 166 ? -7.998 2.975 -18.705 1.00 71.31 166 GLU A CA 1
ATOM 1344 C C . GLU A 1 166 ? -8.693 4.319 -18.435 1.00 71.31 166 GLU A C 1
ATOM 1346 O O . GLU A 1 166 ? -8.662 5.202 -19.283 1.00 71.31 166 GLU A O 1
ATOM 1351 N N . ASP A 1 167 ? -9.294 4.483 -17.254 1.00 56.22 167 ASP A N 1
ATOM 1352 C CA . ASP A 1 167 ? -10.017 5.697 -16.850 1.00 56.22 167 ASP A CA 1
ATOM 1353 C C . ASP A 1 167 ? -9.133 6.656 -16.019 1.00 56.22 167 ASP A C 1
ATOM 1355 O O . ASP A 1 167 ? -9.647 7.542 -15.329 1.00 56.22 167 ASP A O 1
ATOM 1359 N N . ASN A 1 168 ? -7.813 6.422 -15.993 1.00 52.12 168 ASN A N 1
ATOM 1360 C CA . ASN A 1 168 ? -6.862 7.027 -15.054 1.00 52.12 168 ASN A CA 1
ATOM 1361 C C . ASN A 1 168 ? -5.898 8.023 -15.684 1.00 52.12 168 ASN A C 1
ATOM 1363 O O . ASN A 1 168 ? -5.412 7.756 -16.801 1.00 52.12 168 ASN A O 1
#

Foldseek 3Di:
DDDDDDDPPPPDPPPPPPPPPPDDDDDDDDDDDDDDDPPPVVVVVVLQVVLVVVEDLPAFGADKAWEWEDDDDPQWIKIWIWGADSHSATDFTDIFTAGPVGDGDPVCVVLRVVQRVQCNVPVDLVRDDDPDPVCVVVNVVVSVVVVVRRVCRSVVPHRYDYDHPVVD

Mean predicted aligned error: 14.31 Å

Radius of gyration: 22.12 Å; Cα contacts (8 Å, |Δi|>4): 196; chains: 1; bounding box: 76×48×46 Å

Sequence (168 aa):
MKKRKRAKLITLILVITFTLLSLGAVAVTTINAGIEHHQHESKLKKMSEKAAKVLPKEAYKPGVYKLKEKKYFNNYKISAELVVNDKGIIKHVEFDQLDQFNFVNPQTSTEIDQWNSSLLRHQDLSKLSCNDSNQTDFFNLYKKYMKKLINMAHSGKVNYVVINNEDN

Solvent-accessible surface area (backbone atoms only — not comparable to full-atom values): 10491 Å² total; per-residue (Å²): 144,83,82,89,78,87,79,82,81,82,77,76,85,77,79,76,71,77,73,75,82,78,81,76,92,80,79,82,90,80,80,90,78,92,80,87,86,73,65,68,63,53,54,54,49,51,51,46,55,58,30,62,75,73,46,59,98,86,42,33,37,52,45,64,26,37,41,32,48,71,56,71,57,96,68,25,29,48,41,34,39,39,31,26,38,75,82,25,43,70,77,46,61,48,67,39,48,24,36,92,87,67,48,67,44,77,91,52,46,68,62,40,53,54,48,36,52,46,36,57,75,65,74,37,80,86,77,59,82,81,92,48,79,91,43,48,67,60,52,52,49,51,53,54,52,51,50,50,41,49,52,27,27,59,64,61,80,52,47,68,48,77,39,66,70,86,83,110

Nearest PDB structures (foldseek):
  4a2a-assembly2_B  TM=3.166E-01  e=7.664E-01  Thermotoga maritima
  5ux0-assembly2_D  TM=3.650E-01  e=2.409E+00  Marinitoga piezophila
  3qic-assembly1_A  TM=1.913E-01  e=3.806E-01  Homo sapiens
  6s16-assembly1_A  TM=2.294E-01  e=1.645E+00  Thermus thermophilus HB8
  8cvm-assembly1_n  TM=2.309E-01  e=3.530E+00  Cutibacterium acnes

Secondary structure (DSSP, 8-state):
----------------------------SSS-------SHHHHHHHHHHHHHTTS-TTSPPSEEEEEEESS-BTTBEEEEEEEE-TTS-EEEEEEEEE-TT--B-TTTHHHHHHHHHHHHHH--GGG-----GGGHHHHHHHHHHHHHHHHHHHH-S-SEEEE-TT--

Organism: NCBI:txid2840838

pLDDT: mean 75.87, std 23.34, range [30.02, 98.12]